Protein AF-A0A8S2ZX26-F1 (afdb_monomer_lite)

Secondary structure (DSSP, 8-state):
-EEEESS-SGGGT--HHHHHHHHHHHHHTT-EEEEE-SSTHHHH-STT----TT-EEEEES-SEETTEEPPHHHHHHHHHHHHHHHHHH--EEEEEEE-SSSPPTTGGGSHHHHHHHHHHHHTT-SEEEEE-TTBTTTB---------

Foldseek 3Di:
DADEDEACFCVSVNQLVNLLVVLVVCVVVVHEYEYEDPAPCRAQNDPSHPAALSYEYEDPAAQAAQQDGDDPVSNVVRLVVVLVSCVVGVHAYAHEHEYHVQDDLVNCVDPSVVVRVVSCVVSVGDYYAYGHPCPPPPDPDGHDDPDD

Structure (mmCIF, N/CA/C/O backbone):
data_AF-A0A8S2ZX26-F1
#
_entry.id   AF-A0A8S2ZX26-F1
#
loop_
_atom_site.group_PDB
_atom_site.id
_atom_site.type_symbol
_atom_site.label_atom_id
_atom_site.label_alt_id
_atom_site.label_comp_id
_atom_site.label_asym_id
_atom_site.label_entity_id
_atom_site.label_seq_id
_atom_site.pdbx_PDB_ins_code
_atom_site.Cartn_x
_atom_site.Cartn_y
_atom_site.Cartn_z
_atom_site.occupancy
_atom_site.B_iso_or_equiv
_atom_site.auth_seq_id
_atom_site.auth_comp_id
_atom_site.auth_asym_id
_atom_site.auth_atom_id
_atom_site.pdbx_PDB_model_num
ATOM 1 N N . LYS A 1 1 ? -14.316 -9.686 0.723 1.00 87.81 1 LYS A N 1
ATOM 2 C CA . LYS A 1 1 ? -14.921 -8.492 0.078 1.00 87.81 1 LYS A CA 1
ATOM 3 C C . LYS A 1 1 ? -14.350 -7.281 0.796 1.00 87.81 1 LYS A C 1
ATOM 5 O O . LYS A 1 1 ? -14.102 -7.405 1.988 1.00 87.81 1 LYS A O 1
ATOM 10 N N . GLY A 1 2 ? -14.107 -6.175 0.107 1.00 94.06 2 GLY A N 1
ATOM 11 C CA . GLY A 1 2 ? -13.499 -5.012 0.740 1.00 94.06 2 GLY A CA 1
ATOM 12 C C 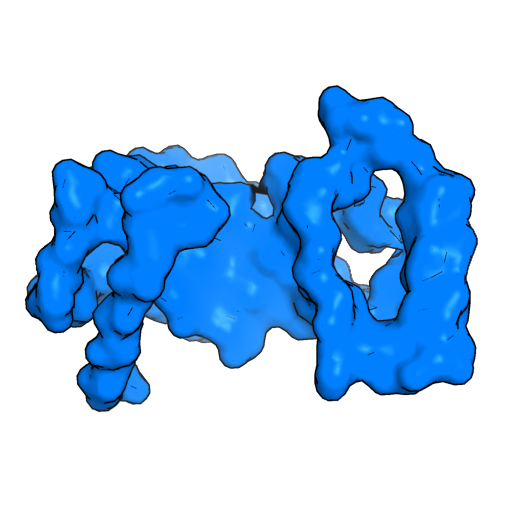. GLY A 1 2 ? -13.679 -3.747 -0.078 1.00 94.06 2 GLY A C 1
ATOM 13 O O . GLY A 1 2 ? -14.199 -3.811 -1.194 1.00 94.06 2 GLY A O 1
ATOM 14 N N . ILE A 1 3 ? -13.267 -2.626 0.501 1.00 96.44 3 ILE A N 1
ATOM 15 C CA . ILE A 1 3 ? -13.301 -1.310 -0.132 1.00 96.44 3 ILE A CA 1
ATOM 16 C C . ILE A 1 3 ? -11.874 -0.770 -0.198 1.00 96.44 3 ILE A C 1
ATOM 18 O O . ILE A 1 3 ? -11.128 -0.853 0.775 1.00 96.44 3 ILE A O 1
ATOM 22 N N . PHE A 1 4 ? -11.502 -0.233 -1.355 1.00 96.19 4 PHE A N 1
ATOM 23 C CA . PHE A 1 4 ? -10.268 0.521 -1.526 1.00 96.19 4 PHE A CA 1
ATOM 24 C C . PHE A 1 4 ? -10.551 2.011 -1.333 1.00 96.19 4 PHE A C 1
ATOM 26 O O . PHE A 1 4 ? -11.469 2.550 -1.955 1.00 96.19 4 PHE A O 1
ATOM 33 N N . TRP A 1 5 ? -9.783 2.655 -0.460 1.00 95.69 5 TRP A N 1
ATOM 34 C CA . TRP A 1 5 ? -9.829 4.087 -0.207 1.00 95.69 5 TRP A CA 1
ATOM 35 C C . TRP A 1 5 ? -8.518 4.713 -0.635 1.00 95.69 5 TRP A C 1
ATOM 37 O O . TRP A 1 5 ? -7.498 4.594 0.051 1.00 95.69 5 TRP A O 1
ATOM 47 N N . ASP A 1 6 ? -8.592 5.380 -1.776 1.00 94.69 6 ASP A N 1
ATOM 48 C CA . ASP A 1 6 ? -7.554 6.292 -2.211 1.00 94.69 6 ASP A CA 1
ATOM 49 C C . ASP A 1 6 ? -7.604 7.590 -1.394 1.00 94.69 6 ASP A C 1
ATOM 51 O O . ASP A 1 6 ? -8.647 7.914 -0.810 1.00 94.69 6 ASP A O 1
ATOM 55 N N . ASP A 1 7 ? -6.488 8.317 -1.344 1.00 95.38 7 ASP A N 1
ATOM 56 C CA . ASP A 1 7 ? -6.400 9.628 -0.690 1.00 95.38 7 ASP A CA 1
ATOM 57 C C . ASP A 1 7 ? -6.881 9.628 0.779 1.00 95.38 7 ASP 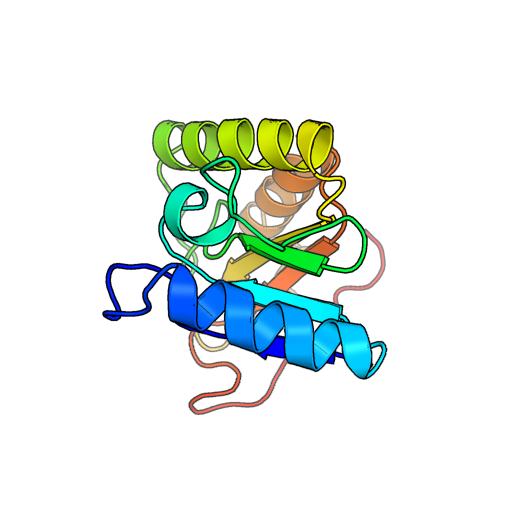A C 1
ATOM 59 O O . ASP A 1 7 ? -7.502 10.573 1.272 1.00 95.38 7 ASP A O 1
ATOM 63 N N . ALA A 1 8 ? -6.604 8.553 1.523 1.00 97.44 8 ALA A N 1
ATOM 64 C CA . ALA A 1 8 ? -7.092 8.389 2.892 1.00 97.44 8 ALA A CA 1
ATOM 65 C C . ALA A 1 8 ? -6.284 9.184 3.940 1.00 97.44 8 ALA A C 1
ATOM 67 O O . ALA A 1 8 ? -6.634 9.163 5.124 1.00 97.44 8 ALA A O 1
ATOM 68 N N . GLY A 1 9 ? -5.207 9.854 3.520 1.00 97.38 9 GLY A N 1
ATOM 69 C CA . GLY A 1 9 ? -4.308 10.648 4.359 1.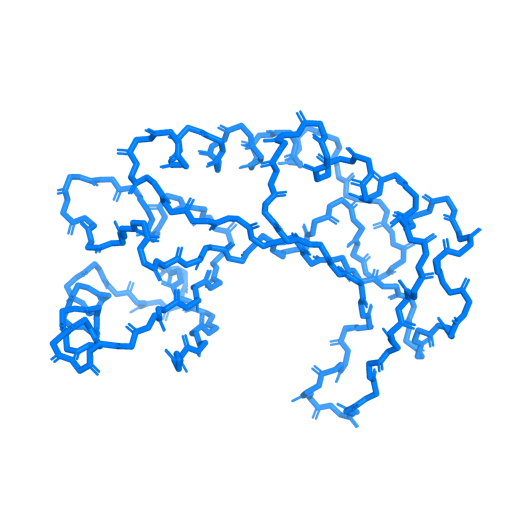00 97.38 9 GLY A CA 1
ATOM 70 C C . GLY A 1 9 ? -4.871 12.010 4.777 1.00 97.38 9 GLY A C 1
ATOM 71 O O . GLY A 1 9 ? -5.867 12.510 4.243 1.00 97.38 9 GLY A O 1
ATOM 72 N N . PHE A 1 10 ? -4.225 12.639 5.760 1.00 97.31 10 PHE A N 1
ATOM 73 C CA . PHE A 1 10 ? -4.671 13.928 6.299 1.00 97.31 10 PHE A CA 1
ATOM 74 C C . PHE A 1 10 ? -4.452 15.084 5.316 1.00 97.31 10 PHE A C 1
ATOM 76 O O . PHE A 1 10 ? -5.150 16.099 5.374 1.00 97.31 10 PHE A O 1
ATOM 83 N N . ASP A 1 11 ? -3.528 14.918 4.375 1.00 96.38 11 ASP A N 1
ATOM 84 C CA . ASP A 1 11 ? -3.244 15.849 3.287 1.00 96.38 11 ASP A CA 1
ATOM 85 C C . ASP A 1 11 ? -4.444 16.073 2.348 1.00 96.38 11 ASP A C 1
ATOM 87 O O . ASP A 1 11 ? -4.609 17.166 1.802 1.00 96.38 11 ASP A O 1
ATOM 91 N N . TYR A 1 12 ? -5.371 15.114 2.290 1.00 95.94 12 TYR A N 1
ATOM 92 C CA . TYR A 1 12 ? -6.648 15.231 1.580 1.00 95.94 12 TYR A CA 1
ATOM 93 C C . TYR A 1 12 ? -7.811 15.693 2.463 1.00 95.94 12 TYR A C 1
ATOM 95 O O . TYR A 1 12 ? -8.983 15.578 2.095 1.00 95.94 12 TYR A O 1
ATOM 103 N N . ARG A 1 13 ? -7.506 16.269 3.635 1.00 95.88 13 ARG A N 1
ATOM 104 C CA . ARG A 1 13 ? -8.491 16.738 4.629 1.00 95.88 13 ARG A CA 1
ATOM 105 C C . ARG A 1 13 ? -9.386 15.616 5.160 1.00 95.88 13 ARG A C 1
ATOM 107 O O . ARG A 1 13 ? -10.494 15.873 5.639 1.00 95.88 13 ARG A O 1
ATOM 114 N N . VAL A 1 14 ? -8.923 14.373 5.075 1.00 96.88 14 VAL A N 1
ATOM 115 C CA . VAL A 1 14 ? -9.528 13.265 5.805 1.00 96.88 14 VAL A CA 1
ATOM 116 C C . VAL A 1 14 ? -9.143 13.434 7.272 1.00 96.88 14 VAL A C 1
ATOM 118 O O . VAL A 1 14 ? -7.996 13.730 7.579 1.00 96.88 14 VAL A O 1
ATOM 121 N N . THR A 1 15 ? -10.098 13.309 8.190 1.00 97.06 15 THR A N 1
ATOM 122 C CA . THR A 1 15 ? -9.813 13.372 9.630 1.00 97.06 15 THR A CA 1
A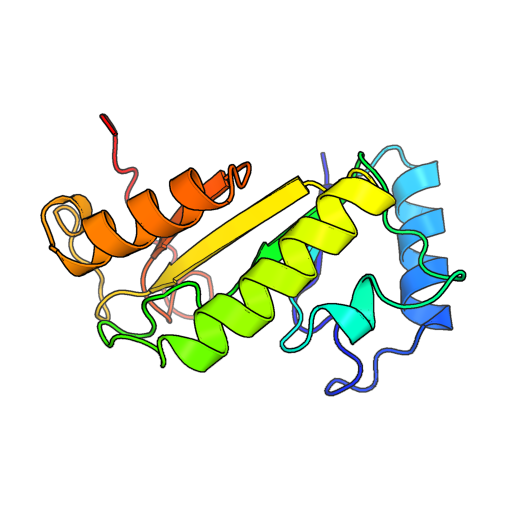TOM 123 C C . THR A 1 15 ? -9.793 11.972 10.226 1.00 97.06 15 THR A C 1
ATOM 125 O O . THR A 1 15 ? -10.385 11.043 9.664 1.00 97.06 15 THR A O 1
ATOM 128 N N . ARG A 1 16 ? -9.162 11.819 11.392 1.00 97.19 16 ARG A N 1
ATOM 129 C CA . ARG A 1 16 ? -9.177 10.556 12.136 1.00 97.19 16 ARG A CA 1
ATOM 130 C C . ARG A 1 16 ? -10.601 10.117 12.469 1.00 97.19 16 ARG A C 1
ATOM 132 O O . ARG A 1 16 ? -10.920 8.948 12.301 1.00 97.19 16 ARG A O 1
ATOM 139 N N . GLU A 1 17 ? -11.487 11.040 12.841 1.00 97.44 17 GLU A N 1
ATOM 140 C CA . GLU A 1 17 ? -12.896 10.729 13.113 1.00 97.44 17 GLU A CA 1
ATOM 141 C C . GLU A 1 17 ? -13.586 10.159 11.873 1.00 97.44 17 GLU A C 1
ATOM 143 O O . GLU A 1 17 ? -14.314 9.173 11.977 1.00 97.44 17 GLU A O 1
ATOM 148 N N . ARG A 1 18 ? -13.325 10.737 10.691 1.00 97.19 18 ARG A N 1
ATOM 149 C CA . ARG A 1 18 ? -13.873 10.236 9.426 1.00 97.19 18 ARG A CA 1
ATOM 150 C C . ARG A 1 18 ? -13.330 8.847 9.092 1.00 97.19 18 ARG A C 1
ATOM 152 O O . ARG A 1 18 ? -14.113 7.984 8.710 1.00 97.19 18 ARG A O 1
ATOM 159 N N . GLN A 1 19 ? -12.024 8.619 9.239 1.00 97.81 19 GLN A N 1
ATOM 160 C CA . GLN A 1 19 ? -11.425 7.296 9.021 1.00 97.81 19 GLN A CA 1
ATOM 161 C C . GLN A 1 19 ? -12.041 6.259 9.964 1.00 97.81 19 GLN A C 1
ATOM 163 O O . GLN A 1 19 ? -12.491 5.215 9.503 1.00 97.81 19 GLN A O 1
ATOM 168 N N . SER A 1 20 ? -12.109 6.560 11.264 1.00 97.25 20 SER A N 1
ATOM 169 C CA . SER A 1 20 ? -12.621 5.638 12.278 1.00 97.25 20 SER A CA 1
ATOM 170 C C . SER A 1 20 ? -14.096 5.309 12.060 1.00 97.25 20 SER A C 1
ATOM 172 O O . SER A 1 20 ? -14.444 4.135 12.049 1.00 97.25 20 SER A O 1
ATOM 174 N N . GLN A 1 21 ? -14.946 6.306 11.780 1.00 97.56 21 GLN A N 1
ATOM 175 C CA . GLN A 1 21 ? -16.364 6.073 11.467 1.00 97.56 21 GLN A CA 1
ATOM 176 C C . GLN A 1 21 ? -16.551 5.153 10.255 1.00 97.56 21 GLN A C 1
ATOM 178 O O . GLN A 1 21 ? -17.405 4.269 10.270 1.00 97.56 21 GLN A O 1
ATOM 183 N N . MET A 1 22 ? -15.760 5.356 9.200 1.00 97.12 22 MET A N 1
ATOM 184 C CA . MET A 1 22 ? -15.867 4.544 7.989 1.00 97.12 22 MET A CA 1
ATOM 185 C C . MET A 1 22 ? -15.307 3.132 8.187 1.00 97.12 22 MET A C 1
ATOM 187 O O . MET A 1 22 ? -15.858 2.188 7.619 1.00 97.12 22 MET A O 1
ATOM 191 N N . LEU A 1 23 ? -14.229 2.978 8.967 1.00 97.69 23 LEU A N 1
ATOM 192 C CA . LEU A 1 23 ? -13.652 1.671 9.299 1.00 97.69 23 LEU A CA 1
ATOM 193 C C . LEU A 1 23 ? -14.629 0.860 10.140 1.00 97.69 23 LEU A C 1
ATOM 195 O O . LEU A 1 23 ? -14.955 -0.254 9.745 1.00 97.69 23 LEU A O 1
ATOM 199 N N . ASP A 1 24 ? -15.172 1.454 11.206 1.00 97.75 24 ASP A N 1
ATOM 200 C CA . ASP A 1 24 ? -16.169 0.808 12.063 1.00 97.75 24 ASP A CA 1
ATOM 201 C C . ASP A 1 24 ? -17.370 0.332 11.220 1.00 97.75 24 ASP A C 1
ATOM 203 O O . ASP A 1 24 ? -17.739 -0.840 11.275 1.00 97.75 24 ASP A O 1
ATOM 207 N N . PHE A 1 25 ? -17.908 1.185 10.337 1.00 97.62 25 PHE A N 1
ATOM 208 C CA . PHE A 1 25 ? -19.002 0.807 9.432 1.00 97.62 25 PHE A CA 1
ATOM 209 C C . PHE A 1 25 ? -18.641 -0.357 8.489 1.00 97.62 25 PHE A C 1
ATOM 211 O O . PHE A 1 25 ? -19.451 -1.255 8.255 1.00 97.62 25 PHE A O 1
ATOM 218 N N . CYS A 1 26 ? -17.429 -0.370 7.926 1.00 97.94 26 CYS A N 1
ATOM 219 C CA . CYS A 1 26 ? -16.992 -1.463 7.053 1.00 97.94 26 CYS A CA 1
ATOM 220 C C . CYS A 1 26 ? -16.797 -2.767 7.827 1.00 97.94 26 CYS A C 1
ATOM 222 O O . CYS A 1 26 ? -17.217 -3.830 7.360 1.00 97.94 26 CYS A O 1
ATOM 224 N N . HIS A 1 27 ? -16.210 -2.690 9.018 1.00 97.62 27 HIS A N 1
ATOM 225 C CA . HIS A 1 27 ? -15.980 -3.838 9.887 1.00 97.62 27 HIS A CA 1
ATOM 226 C C . HIS A 1 27 ? -17.298 -4.438 10.391 1.00 97.62 27 HIS A C 1
ATOM 228 O O . HIS A 1 27 ? -17.442 -5.659 10.361 1.00 97.62 27 HIS A O 1
ATOM 234 N N . GLU A 1 28 ? -18.302 -3.617 10.722 1.00 97.94 28 GLU A N 1
ATOM 235 C CA . GLU A 1 28 ? -19.674 -4.068 11.028 1.00 97.94 28 GLU A CA 1
ATOM 236 C C . GLU A 1 28 ? -20.300 -4.880 9.877 1.00 97.94 28 GLU A C 1
ATOM 238 O O . GLU A 1 28 ? -21.083 -5.807 10.102 1.00 97.94 28 GLU A O 1
ATOM 243 N N . LEU A 1 29 ? -19.912 -4.584 8.633 1.00 97.69 29 LEU A N 1
ATOM 244 C CA . LEU A 1 29 ? -20.339 -5.302 7.430 1.00 97.69 29 LEU A CA 1
ATOM 245 C C . LEU A 1 29 ? -19.399 -6.450 7.022 1.00 97.69 29 LEU A C 1
ATOM 247 O O . LEU A 1 29 ? -19.615 -7.071 5.977 1.00 97.69 29 LEU A O 1
ATOM 251 N N . ASN A 1 30 ? -18.386 -6.773 7.832 1.00 96.81 30 ASN A N 1
ATOM 252 C CA . ASN A 1 30 ? -17.339 -7.756 7.526 1.00 96.81 30 ASN A CA 1
ATOM 253 C C . ASN A 1 30 ? -16.596 -7.456 6.205 1.00 96.81 30 ASN A C 1
ATOM 255 O O . ASN A 1 30 ? -16.264 -8.364 5.432 1.00 96.81 30 ASN A O 1
ATOM 259 N N . LEU A 1 31 ? -16.372 -6.172 5.915 1.00 97.94 31 LEU A N 1
ATOM 260 C CA . LEU A 1 31 ? -15.579 -5.702 4.783 1.00 97.94 31 LEU A CA 1
ATOM 261 C C . LEU A 1 31 ? -14.175 -5.316 5.254 1.00 97.94 31 LEU A C 1
ATOM 263 O O . LEU A 1 31 ? -14.027 -4.557 6.205 1.00 97.94 31 LEU A O 1
ATOM 267 N N . ALA A 1 32 ? -13.158 -5.811 4.550 1.00 97.38 32 ALA A N 1
ATOM 268 C CA . ALA A 1 32 ? -11.782 -5.346 4.708 1.00 97.38 32 ALA A CA 1
ATOM 269 C C . ALA A 1 32 ? -11.602 -3.968 4.056 1.00 97.38 32 ALA A C 1
ATOM 271 O O . ALA A 1 32 ? -12.183 -3.715 2.993 1.00 97.38 32 ALA A O 1
ATOM 272 N N . CYS A 1 33 ? -10.753 -3.118 4.625 1.00 98.25 33 CYS A N 1
ATOM 273 C CA . CYS A 1 33 ? -10.380 -1.850 4.004 1.00 98.25 33 CYS A CA 1
ATOM 274 C C . CYS A 1 33 ? -8.943 -1.892 3.482 1.00 98.25 33 CYS A C 1
ATOM 276 O O . CYS A 1 33 ? -8.035 -2.351 4.170 1.00 98.25 33 CYS A O 1
ATOM 278 N N . ILE A 1 34 ? -8.735 -1.391 2.264 1.00 98.31 34 ILE A N 1
ATOM 279 C CA . ILE A 1 34 ? -7.408 -1.110 1.713 1.00 98.31 34 ILE A CA 1
ATOM 280 C C . ILE A 1 34 ? -7.241 0.406 1.711 1.00 98.31 34 ILE A C 1
ATOM 282 O O . ILE A 1 34 ? -7.977 1.085 1.002 1.00 98.31 34 ILE A O 1
ATOM 286 N N . MET A 1 35 ? -6.310 0.942 2.496 1.00 98.12 35 MET A N 1
ATOM 287 C CA . MET A 1 35 ? -6.103 2.389 2.608 1.00 98.12 35 MET A CA 1
ATOM 288 C C . MET A 1 35 ? -4.794 2.803 1.942 1.00 98.12 35 MET A C 1
ATOM 290 O O . MET A 1 35 ? -3.731 2.288 2.295 1.00 98.12 35 MET A O 1
ATOM 294 N N . ASN A 1 36 ? -4.869 3.751 1.009 1.00 97.44 36 ASN A N 1
ATOM 295 C CA . ASN A 1 36 ? -3.711 4.448 0.465 1.00 97.44 36 ASN A CA 1
ATOM 296 C C . ASN A 1 36 ? -3.557 5.812 1.147 1.00 97.44 36 ASN A C 1
ATOM 298 O O . ASN A 1 36 ? -4.527 6.547 1.322 1.00 97.44 36 ASN A O 1
ATOM 302 N N . ALA A 1 37 ? -2.332 6.137 1.552 1.00 97.12 37 ALA A N 1
ATOM 303 C CA . ALA A 1 37 ? -1.971 7.471 2.013 1.00 97.12 37 ALA A CA 1
ATOM 304 C C . ALA A 1 37 ? -0.484 7.724 1.753 1.00 97.12 37 ALA A C 1
ATOM 306 O O . ALA A 1 37 ? 0.336 6.797 1.819 1.00 97.12 37 ALA A O 1
ATOM 307 N N . TRP A 1 38 ? -0.101 8.986 1.551 1.00 94.81 38 TRP A N 1
ATOM 308 C CA . TRP A 1 38 ? 1.306 9.358 1.391 1.00 94.81 38 TRP A CA 1
ATOM 309 C C . TRP A 1 38 ? 2.132 9.021 2.634 1.00 94.81 38 TRP A C 1
ATOM 311 O O . TRP A 1 38 ? 3.175 8.363 2.522 1.00 94.81 38 TRP A O 1
ATOM 321 N N . ASN A 1 39 ? 1.630 9.411 3.810 1.00 96.44 39 ASN A N 1
ATOM 322 C CA . ASN A 1 39 ? 2.234 9.145 5.109 1.00 96.44 39 ASN A CA 1
ATOM 323 C C . ASN A 1 39 ? 1.488 8.012 5.846 1.00 96.44 39 ASN A C 1
ATOM 325 O O . ASN A 1 39 ? 0.308 8.172 6.154 1.00 96.44 39 ASN A O 1
ATOM 329 N N . PRO A 1 40 ? 2.153 6.891 6.195 1.00 97.44 40 PRO A N 1
ATOM 330 C CA . PRO A 1 40 ? 1.521 5.800 6.944 1.00 97.44 40 PRO A CA 1
ATOM 331 C C . PRO A 1 40 ? 0.931 6.228 8.296 1.00 97.44 40 PRO A C 1
ATOM 333 O O . PRO A 1 40 ? -0.059 5.652 8.747 1.00 97.44 40 PRO A O 1
ATOM 336 N N . ASP A 1 41 ? 1.524 7.238 8.943 1.00 97.75 41 ASP A N 1
ATOM 337 C CA . ASP A 1 41 ? 1.077 7.705 10.261 1.00 97.75 41 ASP A CA 1
ATOM 338 C C . ASP A 1 41 ? -0.328 8.327 10.208 1.00 97.75 41 ASP A C 1
ATOM 340 O O . ASP A 1 41 ? -1.067 8.251 11.187 1.00 97.75 41 ASP A O 1
ATOM 344 N N . ASP A 1 42 ? -0.736 8.866 9.059 1.00 97.88 42 ASP A N 1
ATOM 345 C CA . ASP A 1 42 ? -2.042 9.509 8.895 1.00 97.88 42 ASP A CA 1
ATOM 346 C C . ASP A 1 42 ? -3.199 8.504 8.995 1.00 97.88 42 ASP A C 1
ATOM 348 O O . ASP A 1 42 ? -4.323 8.876 9.316 1.00 97.88 42 ASP A O 1
ATOM 352 N N . VAL A 1 43 ? -2.942 7.218 8.736 1.00 97.62 43 VAL A N 1
ATOM 353 C CA . VAL A 1 43 ? -3.971 6.166 8.735 1.00 97.62 43 VAL A CA 1
ATOM 354 C C . VAL A 1 43 ? -3.749 5.138 9.842 1.00 97.62 43 VAL A C 1
ATOM 356 O O . VAL A 1 43 ? -4.705 4.757 10.516 1.00 97.62 43 VAL A O 1
ATOM 359 N N . MET A 1 44 ? -2.499 4.780 10.141 1.00 97.94 44 MET A N 1
ATOM 360 C CA . MET A 1 44 ? -2.156 3.774 11.159 1.00 97.94 44 MET A CA 1
ATOM 361 C C . MET A 1 44 ? -1.596 4.362 12.460 1.00 97.94 44 MET A C 1
ATOM 363 O O . MET A 1 44 ? -1.485 3.644 13.449 1.00 97.94 44 MET A O 1
ATOM 367 N N . GLY A 1 45 ? -1.228 5.644 12.486 1.00 96.44 45 GLY A N 1
ATOM 368 C CA . GLY A 1 45 ? -0.650 6.276 13.670 1.00 96.44 45 GLY A CA 1
ATOM 369 C C . GLY A 1 45 ? -1.683 6.632 14.739 1.00 96.44 45 GLY A C 1
ATOM 370 O O . GLY A 1 45 ? -2.825 6.968 14.436 1.00 96.44 45 GLY A O 1
ATOM 371 N N . GLY A 1 46 ? -1.257 6.626 16.002 1.00 91.88 46 GLY A N 1
ATOM 372 C CA . GLY A 1 46 ? -2.116 6.959 17.143 1.00 91.88 46 GLY A CA 1
ATOM 373 C C . GLY A 1 46 ? -2.908 5.767 17.685 1.00 91.88 46 GLY A C 1
ATOM 374 O O . GLY A 1 46 ? -3.130 4.768 17.010 1.00 91.88 46 GLY A O 1
ATOM 375 N N . SER A 1 47 ? -3.314 5.860 18.952 1.00 87.44 47 SER A N 1
ATOM 376 C CA . SER A 1 47 ? -4.056 4.799 19.653 1.00 87.44 47 SER A CA 1
ATOM 377 C C . SER A 1 47 ? -5.526 4.686 19.236 1.00 87.44 47 SER A C 1
ATOM 379 O O . SER A 1 47 ? -6.225 3.780 19.676 1.00 87.44 47 SER A O 1
ATOM 381 N N . ASP A 1 48 ? -6.015 5.650 18.463 1.00 92.19 48 ASP A N 1
ATOM 382 C CA . ASP A 1 48 ? -7.400 5.802 18.028 1.00 92.19 48 ASP A CA 1
ATOM 383 C C . ASP A 1 48 ? -7.650 5.320 16.594 1.00 92.19 48 ASP A C 1
ATOM 385 O O . ASP A 1 48 ? -8.802 5.327 16.144 1.00 92.19 48 ASP A O 1
ATOM 389 N N . THR A 1 49 ? -6.608 4.862 15.888 1.00 96.12 49 THR A N 1
ATOM 390 C CA . THR A 1 49 ? -6.793 4.139 14.628 1.00 96.12 49 THR A CA 1
ATOM 391 C C . THR A 1 49 ? -7.664 2.903 14.843 1.00 96.12 49 THR A C 1
ATOM 393 O O . THR A 1 49 ? -7.587 2.221 15.868 1.00 96.12 49 THR A O 1
ATOM 396 N N . LYS A 1 50 ? -8.513 2.621 13.856 1.00 97.50 50 LYS A N 1
ATOM 397 C CA . LYS A 1 50 ? -9.363 1.427 13.811 1.00 97.50 50 LYS A CA 1
ATOM 398 C C . LYS A 1 50 ? -8.833 0.362 12.859 1.00 97.50 50 LYS A C 1
ATOM 400 O O . LYS A 1 50 ? -9.433 -0.700 12.764 1.00 97.50 50 LYS A O 1
ATOM 405 N N . MET A 1 51 ? -7.721 0.628 12.168 1.00 97.81 51 MET A N 1
ATOM 406 C CA . MET A 1 51 ? -7.117 -0.365 11.286 1.00 97.81 51 MET A CA 1
ATOM 407 C C . MET A 1 51 ? -6.650 -1.577 12.094 1.00 97.81 51 MET A C 1
ATOM 409 O O . MET A 1 51 ? -6.058 -1.432 13.165 1.00 97.81 51 MET A O 1
ATOM 413 N N . SER A 1 52 ? -6.900 -2.772 11.569 1.00 96.75 52 SER A N 1
ATOM 414 C CA . SER A 1 52 ? -6.572 -4.030 12.239 1.00 96.75 52 SER A CA 1
ATOM 415 C C . SER A 1 52 ? -6.041 -5.080 11.261 1.00 96.75 52 SER A C 1
ATOM 417 O O . SER A 1 52 ? -5.852 -4.818 10.075 1.00 96.75 52 SER A O 1
ATOM 419 N N . SER A 1 53 ? -5.841 -6.308 11.740 1.00 97.50 53 SER A N 1
ATOM 420 C CA . SER A 1 53 ? -5.439 -7.450 10.909 1.00 97.50 53 SER A CA 1
ATOM 421 C C . SER A 1 53 ? -6.402 -7.826 9.778 1.00 97.50 53 SER A C 1
ATOM 423 O O . SER A 1 53 ? -6.048 -8.648 8.938 1.00 97.50 53 SER A O 1
ATOM 425 N N . SER A 1 54 ? -7.615 -7.268 9.752 1.00 96.81 54 SER A N 1
ATOM 426 C CA . SER A 1 54 ? -8.531 -7.416 8.615 1.00 96.81 54 SER A CA 1
ATOM 427 C C . SER A 1 54 ? -8.232 -6.461 7.459 1.00 96.81 54 SER A C 1
ATOM 429 O O . SER A 1 54 ? -8.824 -6.620 6.394 1.00 96.81 54 SER A O 1
ATOM 431 N N . ASP A 1 55 ? -7.377 -5.460 7.670 1.00 98.50 55 ASP A N 1
ATOM 432 C CA . ASP A 1 55 ? -7.159 -4.349 6.748 1.00 98.50 55 ASP A CA 1
ATOM 433 C C . ASP A 1 55 ? -5.782 -4.412 6.088 1.00 98.50 55 ASP A C 1
ATOM 435 O O . ASP A 1 55 ? -4.855 -5.086 6.547 1.00 98.50 55 ASP A O 1
ATOM 439 N N . ILE A 1 56 ? -5.654 -3.668 4.993 1.00 98.69 56 ILE A N 1
ATOM 440 C CA . ILE A 1 56 ? -4.443 -3.568 4.189 1.00 98.69 56 ILE A CA 1
ATOM 441 C C . ILE A 1 56 ? -4.047 -2.092 4.086 1.00 98.69 56 ILE A C 1
ATOM 443 O O . ILE A 1 56 ? -4.876 -1.230 3.796 1.00 98.69 56 ILE A O 1
ATOM 447 N N . TYR A 1 57 ? -2.765 -1.792 4.269 1.00 98.56 57 TYR A N 1
ATOM 448 C CA . TYR A 1 57 ? -2.192 -0.511 3.866 1.00 98.56 57 TYR A CA 1
ATOM 449 C C . TYR A 1 57 ? -1.504 -0.654 2.505 1.00 98.56 57 TYR A C 1
ATOM 451 O O . TYR A 1 57 ? -0.715 -1.579 2.295 1.00 98.56 57 TYR A O 1
ATOM 459 N N . LEU A 1 58 ? -1.806 0.260 1.580 1.00 98.19 58 LEU A N 1
ATOM 460 C CA . LEU A 1 58 ? -1.179 0.323 0.263 1.00 98.19 58 LEU A CA 1
ATOM 461 C C . LEU A 1 58 ? 0.028 1.268 0.302 1.00 98.19 58 LEU A C 1
ATOM 463 O O . LEU A 1 58 ? -0.100 2.484 0.451 1.00 98.19 58 LEU A O 1
ATOM 467 N N . LEU A 1 59 ? 1.218 0.698 0.134 1.00 97.25 59 LEU A N 1
ATOM 468 C CA . LEU A 1 59 ? 2.466 1.417 -0.051 1.00 97.25 59 LEU A CA 1
ATOM 469 C C . LEU A 1 59 ? 2.627 1.751 -1.534 1.00 97.25 59 LEU A C 1
ATOM 471 O O . LEU A 1 59 ? 3.180 0.958 -2.297 1.00 97.25 59 LEU A O 1
ATOM 475 N N . GLU A 1 60 ? 2.189 2.943 -1.923 1.00 93.50 60 GLU A N 1
ATOM 476 C CA . GLU A 1 60 ? 2.412 3.480 -3.263 1.00 93.50 60 GLU A CA 1
ATOM 477 C C . GLU A 1 60 ? 3.084 4.866 -3.196 1.00 93.50 60 GLU A C 1
ATOM 479 O O . GLU A 1 60 ? 2.770 5.676 -2.322 1.00 93.50 60 GLU A O 1
ATOM 484 N N . SER A 1 61 ? 4.073 5.166 -4.041 1.00 93.75 61 SER A N 1
ATOM 485 C CA . SER A 1 61 ? 4.829 4.217 -4.880 1.00 93.75 61 SER A CA 1
ATOM 486 C C . SER A 1 61 ? 5.880 3.459 -4.057 1.00 93.75 61 SER A C 1
ATOM 488 O O . SER A 1 61 ? 6.590 4.053 -3.240 1.00 93.75 61 SER A O 1
ATOM 490 N N . PHE A 1 62 ? 6.021 2.155 -4.286 1.00 97.19 62 PHE A N 1
ATOM 491 C CA . PHE A 1 62 ? 7.005 1.309 -3.612 1.00 97.19 62 PHE A CA 1
ATOM 492 C C . PHE A 1 62 ? 8.257 1.119 -4.469 1.00 97.19 62 PHE A C 1
ATOM 494 O O . PHE A 1 62 ? 8.176 0.478 -5.509 1.00 97.19 62 PHE A O 1
ATOM 501 N N . ILE A 1 63 ? 9.410 1.636 -4.029 1.00 97.00 63 ILE A N 1
ATOM 502 C CA . ILE A 1 63 ? 10.740 1.575 -4.686 1.00 97.00 63 ILE A CA 1
ATOM 503 C C . ILE A 1 63 ? 10.812 2.235 -6.072 1.00 97.00 63 ILE A C 1
ATOM 505 O O . ILE A 1 63 ? 11.737 3.005 -6.304 1.00 97.00 63 ILE A O 1
ATOM 509 N N . ILE A 1 64 ? 9.865 1.974 -6.971 1.00 97.56 64 ILE A N 1
ATOM 510 C CA . ILE A 1 64 ? 9.813 2.458 -8.350 1.00 97.56 64 ILE A CA 1
ATOM 511 C C . ILE A 1 64 ? 8.529 3.253 -8.565 1.00 97.56 64 ILE A C 1
ATOM 513 O O . ILE A 1 64 ? 7.441 2.797 -8.206 1.00 97.56 64 ILE A O 1
ATOM 517 N N . SER A 1 65 ? 8.659 4.421 -9.186 1.00 95.62 65 SER A N 1
ATOM 518 C CA . SER A 1 65 ? 7.550 5.272 -9.609 1.00 95.62 65 SER A CA 1
ATOM 519 C C . SER A 1 65 ? 7.803 5.764 -11.023 1.00 95.62 65 SER A C 1
ATOM 521 O O . SER A 1 65 ? 8.822 6.403 -11.262 1.00 95.62 65 SER A O 1
ATOM 523 N N . ASN A 1 66 ? 6.866 5.528 -11.939 1.00 95.00 66 ASN A N 1
ATOM 524 C CA . ASN A 1 66 ? 6.972 5.934 -13.342 1.00 95.00 66 ASN A CA 1
ATOM 525 C C . ASN A 1 66 ? 8.325 5.542 -13.980 1.00 95.00 66 ASN A C 1
ATOM 527 O O . ASN A 1 66 ? 8.983 6.360 -14.618 1.00 95.00 66 ASN A O 1
ATOM 531 N N . ASN A 1 67 ? 8.752 4.291 -13.766 1.00 95.75 67 ASN A N 1
ATOM 532 C CA . ASN A 1 67 ? 10.031 3.727 -14.222 1.00 95.75 67 ASN A CA 1
ATOM 533 C C . ASN A 1 67 ? 11.303 4.361 -13.621 1.00 95.75 67 ASN A C 1
ATOM 535 O O . ASN A 1 67 ? 12.390 4.128 -14.142 1.00 95.75 67 ASN A O 1
ATOM 539 N N . GLU A 1 68 ? 11.182 5.118 -12.532 1.00 96.69 68 GLU A N 1
ATOM 540 C CA . GLU A 1 68 ? 12.308 5.739 -11.831 1.00 96.69 68 GLU A CA 1
ATOM 541 C C . GLU A 1 68 ? 12.430 5.206 -10.400 1.00 96.69 68 GLU A C 1
ATOM 543 O O . GLU A 1 68 ? 11.429 5.025 -9.697 1.00 96.69 68 GLU A O 1
ATOM 548 N N . TYR A 1 69 ? 13.665 4.999 -9.939 1.00 97.25 69 TYR A N 1
ATOM 549 C CA . TYR A 1 69 ? 13.940 4.664 -8.543 1.00 97.25 69 TYR A CA 1
ATOM 550 C C . TYR A 1 69 ? 13.580 5.830 -7.615 1.00 97.25 69 TYR A C 1
ATOM 552 O O . TYR A 1 69 ? 13.967 6.981 -7.824 1.00 97.25 69 TYR A O 1
ATOM 560 N N . LYS A 1 70 ? 12.875 5.521 -6.528 1.00 95.31 70 LYS A N 1
ATOM 561 C CA . LYS A 1 70 ? 12.706 6.420 -5.386 1.00 95.31 70 LYS A CA 1
ATOM 562 C C . LYS A 1 70 ? 14.000 6.474 -4.572 1.00 95.31 70 LYS A C 1
ATOM 564 O O . LYS A 1 70 ? 14.842 5.580 -4.644 1.00 95.31 70 LYS A O 1
ATOM 569 N N . SER A 1 71 ? 14.131 7.516 -3.751 1.00 96.31 71 SER A N 1
ATOM 570 C CA . SER A 1 71 ? 15.203 7.597 -2.758 1.00 96.31 71 SER A CA 1
ATOM 571 C C . SER A 1 71 ? 15.203 6.351 -1.870 1.00 96.31 71 SER A C 1
ATOM 573 O O . SER A 1 71 ? 14.164 5.962 -1.327 1.00 96.31 71 SER A O 1
ATOM 575 N N . LEU A 1 72 ? 16.384 5.747 -1.703 1.00 95.00 72 LEU A N 1
ATOM 576 C CA . LEU A 1 72 ? 16.581 4.609 -0.808 1.00 95.00 72 LEU A CA 1
ATOM 577 C C . LEU A 1 72 ? 16.213 4.975 0.635 1.00 95.00 72 LEU A C 1
ATOM 579 O O . LEU A 1 72 ? 15.613 4.166 1.339 1.00 95.00 72 LEU A O 1
ATOM 583 N N . GLU A 1 73 ? 16.549 6.193 1.063 1.00 97.44 73 GLU A N 1
ATOM 584 C CA . GLU A 1 73 ? 16.241 6.694 2.403 1.00 97.44 73 GLU A CA 1
ATOM 585 C C . GLU A 1 73 ? 14.728 6.825 2.614 1.00 97.44 73 GLU A C 1
ATOM 587 O O . GLU A 1 73 ? 14.203 6.308 3.602 1.00 97.44 73 GLU A O 1
ATOM 592 N N . ASP A 1 74 ? 14.015 7.425 1.656 1.00 95.38 74 ASP A N 1
ATOM 593 C CA . ASP A 1 74 ? 12.562 7.619 1.748 1.00 95.38 74 ASP A CA 1
ATOM 594 C C . ASP A 1 74 ? 11.828 6.278 1.763 1.00 95.38 74 ASP A C 1
ATOM 596 O O . ASP A 1 74 ? 10.952 6.043 2.603 1.00 95.38 74 ASP A O 1
ATOM 600 N N . TRP A 1 75 ? 12.212 5.370 0.859 1.00 96.06 75 TRP A N 1
ATOM 601 C CA . TRP A 1 75 ? 11.647 4.026 0.809 1.00 96.06 75 TRP A CA 1
ATOM 602 C C . TRP A 1 75 ? 11.887 3.272 2.118 1.00 96.06 75 TRP A C 1
ATOM 604 O O . TRP A 1 75 ? 10.944 2.699 2.675 1.00 96.06 75 TRP A O 1
ATOM 614 N N . LYS A 1 76 ? 13.124 3.285 2.628 1.00 97.56 76 LYS A N 1
ATOM 615 C CA . LYS A 1 76 ? 13.474 2.592 3.869 1.00 97.56 76 LYS A CA 1
ATOM 616 C C . LYS A 1 76 ? 12.702 3.175 5.049 1.00 97.56 76 LYS A C 1
ATOM 618 O O . LYS A 1 76 ? 12.137 2.423 5.837 1.00 97.56 76 LYS A O 1
ATOM 623 N N . SER A 1 77 ? 12.631 4.500 5.152 1.00 97.62 77 SER A N 1
ATOM 624 C CA . SER A 1 77 ? 11.899 5.194 6.214 1.00 97.62 77 SER A CA 1
ATOM 625 C C . SER A 1 77 ? 10.409 4.828 6.208 1.00 97.62 77 SER A C 1
ATOM 627 O O . SER A 1 77 ? 9.867 4.418 7.240 1.00 97.62 77 SER A O 1
ATOM 629 N N . LYS A 1 78 ? 9.750 4.873 5.038 1.00 97.75 78 LYS A N 1
ATOM 630 C CA . LYS A 1 78 ? 8.339 4.469 4.893 1.00 97.75 78 LYS A CA 1
ATOM 631 C C . LYS A 1 78 ? 8.142 2.984 5.221 1.00 97.75 78 LYS A C 1
ATOM 633 O O . LYS A 1 78 ? 7.214 2.644 5.955 1.00 97.75 78 LYS A O 1
ATOM 638 N N . SER A 1 79 ? 9.029 2.110 4.748 1.00 98.31 79 SER A N 1
ATOM 639 C CA . SER A 1 79 ? 8.944 0.659 4.976 1.00 98.31 79 SER A CA 1
ATOM 640 C C . SER A 1 79 ? 9.189 0.277 6.440 1.00 98.31 79 SER A C 1
ATOM 642 O O . SER A 1 79 ? 8.459 -0.544 6.991 1.00 98.31 79 SER A O 1
ATOM 644 N N . ASP A 1 80 ? 10.138 0.922 7.122 1.00 98.44 80 ASP A N 1
ATOM 645 C CA . ASP A 1 80 ? 10.377 0.720 8.555 1.00 98.44 80 ASP A CA 1
ATOM 646 C C . ASP A 1 80 ? 9.142 1.095 9.388 1.00 98.44 80 ASP A C 1
ATOM 648 O O . ASP A 1 80 ? 8.786 0.373 10.323 1.00 98.44 80 ASP A O 1
ATOM 652 N N . LYS A 1 81 ? 8.457 2.200 9.051 1.00 98.00 81 LYS A N 1
ATOM 653 C CA . LYS A 1 81 ? 7.189 2.577 9.700 1.00 98.00 81 LYS A CA 1
ATOM 654 C C . LYS A 1 81 ? 6.105 1.527 9.459 1.00 98.00 81 LYS A C 1
ATOM 656 O O . LYS A 1 81 ? 5.481 1.066 10.410 1.00 98.00 81 LYS A O 1
ATOM 661 N N . CYS A 1 82 ? 5.921 1.104 8.210 1.00 98.31 82 CYS A N 1
ATOM 662 C CA . CYS A 1 82 ? 4.917 0.100 7.854 1.00 98.31 82 CYS A CA 1
ATOM 663 C C . CYS A 1 82 ? 5.174 -1.245 8.548 1.00 98.31 82 CYS A C 1
ATOM 665 O O . CYS A 1 82 ? 4.244 -1.859 9.062 1.00 98.31 82 CYS A O 1
ATOM 667 N N . SER A 1 83 ? 6.436 -1.671 8.661 1.00 98.50 83 SER A N 1
ATOM 668 C CA . SER A 1 83 ? 6.809 -2.883 9.402 1.00 98.50 83 SER A CA 1
ATOM 669 C C . SER A 1 83 ? 6.458 -2.792 10.889 1.00 98.50 83 SER A C 1
ATOM 671 O O . SER A 1 83 ? 5.936 -3.752 11.457 1.00 98.50 83 SER A O 1
ATOM 673 N N . LYS A 1 84 ? 6.663 -1.627 11.520 1.00 98.19 84 LYS A N 1
ATOM 674 C CA . LYS A 1 84 ? 6.241 -1.397 12.911 1.00 98.19 84 LYS A CA 1
ATOM 675 C C . LYS A 1 84 ? 4.724 -1.490 13.061 1.00 98.19 84 LYS A C 1
ATOM 677 O O . LYS A 1 84 ? 4.261 -2.203 13.946 1.00 98.19 84 LYS A O 1
ATOM 682 N N . TYR A 1 85 ? 3.955 -0.840 12.187 1.00 98.31 85 TYR A N 1
ATOM 683 C CA . TYR A 1 85 ? 2.491 -0.902 12.252 1.00 98.31 85 TYR A CA 1
ATOM 684 C C . TYR A 1 85 ? 1.948 -2.301 11.974 1.00 98.31 85 TYR A C 1
ATOM 686 O O . TYR A 1 85 ? 1.047 -2.745 12.678 1.00 98.31 85 TYR A O 1
ATOM 694 N N . ARG A 1 86 ? 2.546 -3.046 11.039 1.00 97.88 86 ARG A N 1
ATOM 695 C CA . ARG A 1 86 ? 2.220 -4.462 10.821 1.00 97.88 86 ARG A CA 1
ATOM 696 C C . ARG A 1 86 ? 2.403 -5.282 12.098 1.00 97.88 86 ARG A C 1
ATOM 698 O O . ARG A 1 86 ? 1.525 -6.055 12.458 1.00 97.88 86 ARG A O 1
ATOM 705 N N . GLN A 1 87 ? 3.511 -5.085 12.814 1.00 97.62 87 GLN A N 1
ATOM 706 C CA . GLN A 1 87 ? 3.770 -5.782 14.081 1.00 97.62 87 GLN A CA 1
ATOM 707 C C . GLN A 1 87 ? 2.812 -5.361 15.206 1.00 97.62 87 GLN A C 1
ATOM 709 O O . GLN A 1 87 ? 2.452 -6.189 16.037 1.00 97.62 87 GLN A O 1
ATOM 714 N N . GLN A 1 88 ? 2.412 -4.088 15.249 1.00 97.31 88 GLN A N 1
ATOM 715 C CA . GLN A 1 88 ? 1.568 -3.535 16.315 1.00 97.31 88 GLN A CA 1
ATOM 716 C C . GLN A 1 88 ? 0.073 -3.807 16.115 1.00 97.31 88 GLN A C 1
ATOM 718 O O . GLN A 1 88 ? -0.623 -4.111 17.079 1.00 97.31 88 GLN A O 1
ATOM 723 N N . LEU A 1 89 ? -0.418 -3.672 14.882 1.00 97.81 89 LEU A N 1
ATOM 724 C CA . LEU A 1 89 ? -1.844 -3.694 14.542 1.00 97.81 89 LEU A CA 1
ATOM 725 C C . LEU A 1 89 ? -2.262 -4.976 13.809 1.00 97.81 89 LEU A C 1
ATOM 727 O O . LEU A 1 89 ? -3.451 -5.259 13.681 1.00 97.81 89 LEU A O 1
ATOM 731 N N . GLY A 1 90 ? -1.298 -5.732 13.277 1.00 97.75 90 GLY A N 1
ATOM 732 C CA . GLY A 1 90 ? -1.552 -6.882 12.410 1.00 97.75 90 GLY A CA 1
ATOM 733 C C . GLY A 1 90 ? -1.985 -6.519 10.986 1.00 97.75 90 GLY A C 1
ATOM 734 O O . GLY A 1 90 ? -2.225 -7.432 10.202 1.00 97.75 90 GLY A O 1
ATOM 735 N N . VAL A 1 91 ? -2.080 -5.225 10.649 1.00 98.06 91 VAL A N 1
ATOM 736 C CA . VAL A 1 91 ? -2.442 -4.726 9.308 1.00 98.06 91 VAL A CA 1
ATOM 737 C C . VAL A 1 91 ? -1.511 -5.330 8.259 1.00 98.06 91 VAL A C 1
ATOM 739 O O . VAL A 1 91 ? -0.292 -5.375 8.447 1.00 98.06 91 VAL A O 1
ATOM 742 N N . GLN A 1 92 ? -2.081 -5.773 7.144 1.00 98.56 92 GLN A N 1
ATOM 743 C CA . GLN A 1 92 ? -1.330 -6.340 6.029 1.00 98.56 92 GLN A CA 1
ATOM 744 C C . GLN A 1 92 ? -0.761 -5.236 5.128 1.00 98.56 92 GLN A C 1
ATOM 746 O O . GLN A 1 92 ? -1.305 -4.136 5.041 1.00 98.56 92 GLN A O 1
ATOM 751 N N . MET A 1 93 ? 0.330 -5.521 4.426 1.00 98.62 93 MET A N 1
ATOM 752 C CA . MET A 1 93 ? 1.044 -4.543 3.602 1.00 98.62 93 MET A CA 1
ATOM 753 C C . MET A 1 93 ? 0.985 -4.937 2.129 1.00 98.62 93 MET A C 1
ATOM 755 O O . MET A 1 93 ? 1.452 -6.012 1.752 1.00 98.62 93 MET A O 1
ATOM 759 N N . ALA A 1 94 ? 0.437 -4.057 1.292 1.00 98.19 94 ALA A N 1
ATOM 760 C CA . ALA A 1 94 ? 0.463 -4.194 -0.158 1.00 98.19 94 ALA A CA 1
ATOM 761 C C . ALA A 1 94 ? 1.433 -3.181 -0.765 1.00 98.19 94 ALA A C 1
ATOM 763 O O . ALA A 1 94 ? 1.336 -1.988 -0.502 1.00 98.19 94 ALA A O 1
ATOM 764 N N . CYS A 1 95 ? 2.360 -3.645 -1.593 1.00 98.00 95 CYS A N 1
ATOM 765 C CA . CYS A 1 95 ? 3.349 -2.815 -2.266 1.00 98.00 95 CYS A CA 1
ATOM 766 C C . CYS A 1 95 ? 2.987 -2.648 -3.740 1.00 98.00 95 CYS A C 1
ATOM 768 O O . CYS A 1 95 ? 2.805 -3.646 -4.441 1.00 98.00 95 CYS A O 1
ATOM 770 N N . LEU A 1 96 ? 2.927 -1.401 -4.212 1.00 96.88 96 LEU A N 1
ATOM 771 C CA . LEU A 1 96 ? 2.634 -1.095 -5.608 1.00 96.88 96 LEU A CA 1
ATOM 772 C C . LEU A 1 96 ? 3.711 -0.195 -6.206 1.00 96.88 96 LEU A C 1
ATOM 774 O O . LEU A 1 96 ? 3.951 0.923 -5.746 1.00 96.88 96 LEU A O 1
ATOM 778 N N . SER A 1 97 ? 4.377 -0.711 -7.230 1.00 97.00 97 SER A N 1
ATOM 779 C CA . SER A 1 97 ? 5.361 0.016 -8.034 1.00 97.00 97 SER A CA 1
ATOM 780 C C . SER A 1 97 ? 4.757 0.435 -9.371 1.00 97.00 97 SER A C 1
ATOM 782 O O . SER A 1 97 ? 3.838 -0.223 -9.861 1.00 97.00 97 SER A O 1
ATOM 784 N N . SER A 1 98 ? 5.315 1.465 -10.014 1.00 95.50 98 SER A N 1
ATOM 785 C CA . SER A 1 98 ? 4.894 1.833 -11.371 1.00 95.50 98 SER A CA 1
ATOM 786 C C . SER A 1 98 ? 6.026 1.927 -12.395 1.00 95.50 98 SER A C 1
ATOM 788 O O . SER A 1 98 ? 7.070 2.528 -12.147 1.00 95.50 98 SER A O 1
ATOM 790 N N . GLY A 1 99 ? 5.818 1.301 -13.556 1.00 94.12 99 GLY A N 1
ATOM 791 C CA . GLY A 1 99 ? 6.704 1.347 -14.720 1.00 94.12 99 GLY A CA 1
ATOM 792 C C . GLY A 1 99 ? 6.399 2.519 -15.656 1.00 94.12 99 GLY A C 1
ATOM 793 O O . GLY A 1 99 ? 5.741 3.484 -15.276 1.00 94.12 99 GLY A O 1
ATOM 794 N N . SER A 1 100 ? 6.895 2.432 -16.893 1.00 92.06 100 SER A N 1
ATOM 795 C CA . SER A 1 100 ? 6.583 3.392 -17.959 1.00 92.06 100 SER A CA 1
ATOM 796 C C . SER A 1 100 ? 5.095 3.364 -18.300 1.00 92.06 100 SER A C 1
ATOM 798 O O . SER A 1 100 ? 4.409 2.411 -17.953 1.00 92.06 100 SER A O 1
ATOM 800 N N . THR A 1 101 ? 4.615 4.358 -19.047 1.00 91.50 101 THR A N 1
ATOM 801 C CA . THR A 1 101 ? 3.235 4.390 -19.553 1.00 91.50 101 THR A CA 1
ATOM 802 C C . THR A 1 101 ? 3.225 4.269 -21.086 1.00 91.50 101 THR A C 1
ATOM 804 O O . THR A 1 101 ? 3.748 5.167 -21.751 1.00 91.50 101 THR A O 1
ATOM 807 N N . PRO A 1 102 ? 2.651 3.202 -21.676 1.00 91.00 102 PRO A N 1
ATOM 808 C CA . PRO A 1 102 ? 2.132 2.016 -20.995 1.00 91.00 102 PRO A CA 1
ATOM 809 C C . PRO A 1 102 ? 3.264 1.167 -20.402 1.00 91.00 102 PRO A C 1
ATOM 811 O O . PRO A 1 102 ? 4.416 1.210 -20.862 1.00 91.00 102 PRO A O 1
ATOM 814 N N . ILE A 1 103 ? 2.930 0.362 -19.398 1.00 93.50 103 ILE A N 1
ATOM 815 C CA . ILE A 1 103 ? 3.860 -0.642 -18.876 1.00 93.50 103 ILE A CA 1
ATOM 816 C C . ILE A 1 103 ? 3.977 -1.797 -19.883 1.00 93.50 103 ILE A C 1
ATOM 818 O O . ILE A 1 103 ? 3.053 -2.096 -20.639 1.00 93.50 103 ILE A O 1
ATOM 822 N N . SER A 1 104 ? 5.134 -2.460 -19.934 1.00 92.69 104 SER A N 1
ATOM 823 C CA . SER A 1 104 ? 5.325 -3.644 -20.782 1.00 92.69 104 SER A CA 1
ATOM 824 C C . SER A 1 104 ? 4.831 -4.920 -20.092 1.00 92.69 104 SER A C 1
ATOM 826 O O . SER A 1 104 ? 5.081 -5.129 -18.905 1.00 92.69 104 SER A O 1
ATOM 828 N N . SER A 1 105 ? 4.261 -5.852 -20.864 1.00 93.12 105 SER A N 1
ATOM 829 C CA . SER A 1 105 ? 3.935 -7.216 -20.408 1.00 93.12 105 SER A CA 1
ATOM 830 C C . SER A 1 105 ? 5.153 -8.028 -19.952 1.00 93.12 105 SER A C 1
ATOM 832 O O . SER A 1 105 ? 5.006 -9.058 -19.300 1.00 93.12 105 SER A O 1
ATOM 834 N N . THR A 1 106 ? 6.365 -7.563 -20.265 1.00 93.88 106 THR A N 1
ATOM 835 C CA . THR A 1 106 ? 7.630 -8.161 -19.821 1.00 93.88 106 THR A CA 1
ATOM 836 C C . THR A 1 106 ? 8.336 -7.338 -18.745 1.00 93.88 106 THR A C 1
ATOM 838 O O . THR A 1 106 ? 9.532 -7.538 -18.528 1.00 93.88 106 THR A O 1
ATOM 841 N N . PHE A 1 107 ? 7.654 -6.385 -18.098 1.00 94.19 107 PHE A N 1
ATOM 842 C CA . PHE A 1 107 ? 8.263 -5.530 -17.073 1.00 94.19 107 PHE A CA 1
ATOM 843 C C . PHE A 1 107 ? 8.831 -6.333 -15.896 1.00 94.19 107 PHE A C 1
ATOM 845 O O . PHE A 1 107 ? 9.850 -5.940 -15.332 1.00 94.19 107 PHE A O 1
ATOM 852 N N . ASN A 1 108 ? 8.277 -7.513 -15.603 1.00 94.44 108 ASN A N 1
ATOM 853 C CA . ASN A 1 108 ? 8.819 -8.436 -14.604 1.00 94.44 108 ASN A CA 1
ATOM 854 C C . ASN A 1 108 ? 10.239 -8.954 -14.882 1.00 94.44 108 ASN A C 1
ATOM 856 O O . ASN A 1 108 ? 10.864 -9.512 -13.989 1.00 94.44 108 ASN A O 1
ATOM 860 N N . LYS A 1 109 ? 10.764 -8.770 -16.098 1.00 94.31 109 LYS A N 1
ATOM 861 C CA . LYS A 1 109 ? 12.154 -9.101 -16.454 1.00 94.31 109 LYS A CA 1
ATOM 862 C C . LYS A 1 109 ? 13.126 -7.938 -16.237 1.00 94.31 109 LYS A C 1
ATOM 864 O O . LYS A 1 109 ? 14.305 -8.069 -16.553 1.00 94.31 109 LYS A O 1
ATOM 869 N N . SER A 1 110 ? 12.634 -6.787 -15.784 1.00 95.56 110 SER A N 1
ATOM 870 C CA . SER A 1 110 ? 13.463 -5.614 -15.514 1.00 95.56 110 SER A CA 1
ATOM 871 C C . SER A 1 110 ? 14.142 -5.701 -14.146 1.00 95.56 110 SER A C 1
ATOM 873 O O . SER A 1 110 ? 13.657 -6.365 -13.225 1.00 95.56 110 SER A O 1
ATOM 875 N N . ASP A 1 111 ? 15.247 -4.967 -14.004 1.00 96.31 111 ASP A N 1
ATOM 876 C CA . ASP A 1 111 ? 15.873 -4.730 -12.702 1.00 96.31 111 ASP A CA 1
ATOM 877 C C . ASP A 1 111 ? 14.904 -3.995 -11.762 1.00 96.31 111 ASP A C 1
ATOM 879 O O . ASP A 1 111 ? 14.714 -4.432 -10.635 1.00 96.31 111 ASP A O 1
ATOM 883 N N . HIS A 1 112 ? 14.170 -2.989 -12.257 1.00 96.94 112 HIS A N 1
ATOM 884 C CA . HIS A 1 112 ? 13.160 -2.255 -11.485 1.00 96.94 112 HIS A CA 1
ATOM 885 C C . HIS A 1 112 ? 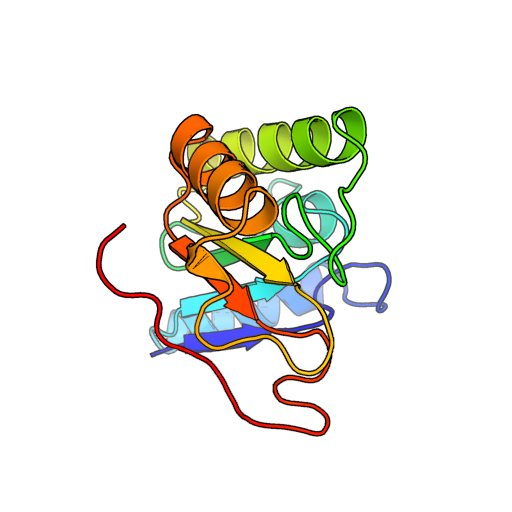12.151 -3.171 -10.783 1.00 96.94 112 HIS A C 1
ATOM 887 O O . HIS A 1 112 ? 11.948 -3.060 -9.575 1.00 96.94 112 HIS A O 1
ATOM 893 N N . PHE A 1 113 ? 11.537 -4.098 -11.521 1.00 96.25 113 PHE A N 1
ATOM 894 C CA . PHE A 1 113 ? 10.597 -5.048 -10.931 1.00 96.25 113 PHE A CA 1
ATOM 895 C C . PHE A 1 113 ? 11.283 -5.984 -9.936 1.00 96.25 113 PHE A C 1
ATOM 897 O O . PHE A 1 113 ? 10.751 -6.228 -8.857 1.00 96.25 113 PHE A O 1
ATOM 904 N N . THR A 1 114 ? 12.473 -6.479 -10.284 1.00 95.69 114 THR A N 1
ATOM 905 C CA . THR A 1 114 ? 13.244 -7.400 -9.441 1.00 95.69 114 THR A CA 1
ATOM 906 C C . THR A 1 114 ? 13.599 -6.755 -8.101 1.00 95.69 114 THR A C 1
ATOM 908 O O . THR A 1 114 ? 13.312 -7.330 -7.052 1.00 95.69 114 THR A O 1
ATOM 911 N N . GLN A 1 115 ? 14.153 -5.539 -8.110 1.00 96.50 115 GLN A N 1
ATOM 912 C CA . GLN A 1 115 ? 14.491 -4.793 -6.895 1.00 96.50 115 GLN A CA 1
ATOM 913 C C . GLN A 1 115 ? 13.248 -4.476 -6.065 1.00 96.50 115 GLN A C 1
ATOM 915 O O . GLN A 1 115 ? 13.262 -4.632 -4.844 1.00 96.50 115 GLN A O 1
ATOM 920 N N . ALA A 1 116 ? 12.160 -4.064 -6.719 1.00 97.00 116 ALA A N 1
ATOM 921 C CA . ALA A 1 116 ? 10.914 -3.770 -6.034 1.00 97.00 116 ALA A CA 1
ATOM 922 C C . ALA A 1 116 ? 10.332 -5.014 -5.345 1.00 97.00 116 ALA A C 1
ATOM 924 O O . ALA A 1 116 ? 9.982 -4.968 -4.167 1.00 97.00 116 ALA A O 1
ATOM 925 N N . TRP A 1 117 ? 10.315 -6.154 -6.033 1.00 96.69 117 TRP A N 1
ATOM 926 C CA . TRP A 1 117 ? 9.869 -7.415 -5.453 1.00 96.69 117 TRP A CA 1
ATOM 927 C C . TRP A 1 117 ? 10.754 -7.856 -4.277 1.00 96.69 117 TRP A C 1
ATOM 929 O O . TRP A 1 117 ? 10.241 -8.179 -3.203 1.00 96.69 117 TRP A O 1
ATOM 939 N N . PHE A 1 118 ? 12.084 -7.795 -4.429 1.00 96.88 118 PHE A N 1
ATOM 940 C CA . PHE A 1 118 ? 13.012 -8.118 -3.340 1.00 96.88 118 PHE A CA 1
ATOM 941 C C . PHE A 1 118 ? 12.827 -7.197 -2.136 1.00 96.88 118 PHE A C 1
ATOM 943 O O . PHE A 1 118 ? 12.866 -7.667 -1.001 1.00 96.88 118 PHE A O 1
ATOM 950 N N . GLY A 1 119 ? 12.574 -5.907 -2.355 1.00 97.12 119 GLY A N 1
ATOM 951 C CA . GLY A 1 119 ? 12.293 -4.972 -1.274 1.00 97.12 119 GLY A CA 1
ATOM 952 C C . GLY A 1 119 ? 11.049 -5.346 -0.470 1.00 97.12 119 GLY A C 1
ATOM 953 O O . GLY A 1 119 ? 11.074 -5.272 0.758 1.00 97.12 119 GLY A O 1
ATOM 954 N N . ALA A 1 120 ? 9.979 -5.799 -1.130 1.00 97.69 120 ALA A N 1
ATOM 955 C CA . ALA A 1 120 ? 8.785 -6.287 -0.440 1.00 97.69 120 ALA A CA 1
ATOM 956 C C . ALA A 1 120 ? 9.103 -7.561 0.366 1.00 97.69 120 ALA A C 1
ATOM 958 O O . ALA A 1 120 ? 8.729 -7.668 1.538 1.00 97.69 120 ALA A O 1
ATOM 959 N N . ALA A 1 121 ? 9.880 -8.480 -0.219 1.00 96.94 121 ALA A N 1
ATOM 960 C CA . ALA A 1 121 ? 10.320 -9.708 0.439 1.00 96.94 121 ALA A CA 1
ATOM 961 C C . ALA A 1 121 ? 11.209 -9.445 1.672 1.00 96.94 121 ALA A C 1
ATOM 963 O O . ALA A 1 121 ? 11.022 -10.084 2.708 1.00 96.94 121 ALA A O 1
ATOM 964 N N . MET A 1 122 ? 12.124 -8.469 1.613 1.00 97.62 122 MET A N 1
ATOM 965 C CA . MET A 1 122 ? 13.007 -8.095 2.732 1.00 97.62 122 MET A CA 1
ATOM 966 C C . MET A 1 122 ? 12.235 -7.674 3.987 1.00 97.62 122 MET A C 1
ATOM 968 O O . MET A 1 122 ? 12.651 -7.988 5.101 1.00 97.62 122 MET A O 1
ATOM 972 N N . TYR A 1 123 ? 11.108 -6.984 3.814 1.00 97.88 123 TYR A N 1
ATOM 973 C CA . TYR A 1 123 ? 10.228 -6.578 4.912 1.00 97.88 123 TYR A CA 1
ATOM 974 C C . TYR A 1 123 ? 9.142 -7.614 5.235 1.00 97.88 123 TYR A C 1
ATOM 976 O O . TYR A 1 123 ? 8.369 -7.422 6.176 1.00 97.88 123 TYR A O 1
ATOM 984 N N . SER A 1 124 ? 9.094 -8.718 4.481 1.00 96.75 124 SER A N 1
ATOM 985 C CA . SER A 1 124 ? 8.032 -9.726 4.551 1.00 96.75 124 SER A CA 1
ATOM 986 C C . SER A 1 124 ? 6.636 -9.111 4.398 1.00 96.75 124 SER A C 1
ATOM 988 O O . SER A 1 124 ? 5.716 -9.482 5.127 1.00 96.75 124 SER A O 1
ATOM 990 N N . PHE A 1 125 ? 6.498 -8.133 3.498 1.00 98.12 125 PHE A N 1
ATOM 991 C CA . PHE A 1 125 ? 5.208 -7.539 3.157 1.00 98.12 125 PHE A CA 1
ATOM 992 C C . PHE A 1 125 ? 4.363 -8.503 2.322 1.00 98.12 125 PHE A C 1
ATOM 994 O O . PHE A 1 125 ? 4.884 -9.352 1.603 1.00 98.12 125 PHE A O 1
ATOM 1001 N N . ASP A 1 126 ? 3.048 -8.410 2.499 1.00 97.75 126 ASP A N 1
ATOM 1002 C CA . ASP A 1 126 ? 2.112 -9.490 2.190 1.00 97.75 126 ASP A CA 1
ATOM 1003 C C . ASP A 1 126 ? 1.774 -9.578 0.695 1.00 97.75 126 ASP A C 1
ATOM 1005 O O . ASP A 1 126 ? 1.536 -10.670 0.178 1.00 97.75 126 ASP A O 1
ATOM 1009 N N . PHE A 1 127 ? 1.785 -8.443 -0.013 1.00 96.69 127 PHE A N 1
ATOM 1010 C CA . PHE A 1 127 ? 1.450 -8.374 -1.435 1.00 96.69 127 PHE A CA 1
ATOM 1011 C C . PHE A 1 127 ? 2.407 -7.461 -2.201 1.00 96.69 127 PHE A C 1
ATOM 1013 O O . PHE A 1 127 ? 2.855 -6.438 -1.687 1.00 96.69 127 PHE A O 1
ATOM 1020 N N . PHE A 1 128 ? 2.664 -7.796 -3.464 1.00 96.50 128 PHE A N 1
ATOM 1021 C CA . PHE A 1 128 ? 3.438 -6.970 -4.385 1.00 96.50 128 PHE A CA 1
ATOM 1022 C C . PHE A 1 128 ? 2.830 -7.009 -5.787 1.00 96.50 128 PHE A C 1
ATOM 1024 O O . PHE A 1 128 ? 2.437 -8.076 -6.262 1.00 96.50 128 PHE A O 1
ATOM 1031 N N . GLN A 1 129 ? 2.788 -5.857 -6.454 1.00 94.94 129 GLN A N 1
ATOM 1032 C CA . GLN A 1 129 ? 2.457 -5.750 -7.871 1.00 94.94 129 GLN A CA 1
ATOM 1033 C C . GLN A 1 129 ? 3.147 -4.529 -8.502 1.00 94.94 129 GLN A C 1
ATOM 1035 O O . GLN A 1 129 ? 3.557 -3.597 -7.808 1.00 94.94 129 GLN A O 1
ATOM 1040 N N . ALA A 1 130 ? 3.245 -4.525 -9.831 1.00 95.19 130 ALA A N 1
ATOM 1041 C CA . ALA A 1 130 ? 3.589 -3.350 -10.617 1.00 95.19 130 ALA A CA 1
ATOM 1042 C C . ALA A 1 130 ? 2.536 -3.064 -11.698 1.00 95.19 130 ALA A C 1
ATOM 1044 O O . ALA A 1 130 ? 1.956 -3.984 -12.274 1.00 95.19 130 ALA A O 1
ATOM 1045 N N . THR A 1 131 ? 2.316 -1.786 -11.991 1.00 94.75 131 THR A N 1
ATOM 1046 C CA . THR A 1 131 ? 1.421 -1.307 -13.059 1.00 94.75 131 THR A CA 1
ATOM 1047 C C . THR A 1 131 ? 2.023 -0.068 -13.738 1.00 94.75 131 THR A C 1
ATOM 1049 O O . THR A 1 131 ? 3.170 0.272 -13.462 1.00 94.75 131 THR A O 1
ATOM 1052 N N . ASP A 1 132 ? 1.336 0.599 -14.658 1.00 93.31 132 ASP A N 1
ATOM 1053 C CA . ASP A 1 132 ? 1.676 1.981 -15.024 1.00 93.31 132 ASP A CA 1
ATOM 1054 C C . ASP A 1 132 ? 0.898 2.994 -14.169 1.00 93.31 132 ASP A C 1
ATOM 1056 O O . ASP A 1 132 ? 0.031 2.629 -13.378 1.00 93.31 132 ASP A O 1
ATOM 1060 N N . ILE A 1 133 ? 1.234 4.277 -14.300 1.00 90.62 133 ILE A N 1
ATOM 1061 C CA . ILE A 1 133 ? 0.618 5.352 -13.507 1.00 90.62 133 ILE A CA 1
ATOM 1062 C C . ILE A 1 133 ? -0.803 5.722 -13.976 1.00 90.62 133 ILE A C 1
ATOM 1064 O O . ILE A 1 133 ? -1.464 6.535 -13.336 1.00 90.62 133 ILE A O 1
ATOM 1068 N N . ASN A 1 134 ? -1.265 5.165 -15.099 1.00 90.25 134 ASN A N 1
ATOM 1069 C CA . ASN A 1 134 ? -2.538 5.508 -15.728 1.00 90.25 134 ASN A CA 1
ATOM 1070 C C . ASN A 1 134 ? -3.627 4.444 -15.524 1.00 90.25 134 ASN A C 1
ATOM 1072 O O . ASN A 1 134 ? -4.795 4.702 -15.863 1.00 90.25 134 ASN A O 1
ATOM 1076 N N . TYR A 1 135 ? -3.272 3.305 -14.929 1.00 88.19 135 TYR A N 1
ATOM 1077 C CA . TYR A 1 135 ? -4.209 2.257 -14.561 1.00 88.19 135 TYR A CA 1
ATOM 1078 C C . TYR A 1 135 ? -5.372 2.777 -13.711 1.00 88.19 135 TYR A C 1
ATOM 1080 O O . TYR A 1 135 ? -5.199 3.491 -12.728 1.00 88.19 135 TYR A O 1
ATOM 1088 N N . SER A 1 136 ? -6.585 2.385 -14.099 1.00 83.56 136 SER A N 1
ATOM 1089 C CA . SER A 1 136 ? -7.863 2.813 -13.527 1.00 83.56 136 SER A CA 1
ATOM 1090 C C . SER A 1 136 ? -8.178 4.312 -13.670 1.00 83.56 136 SER A C 1
ATOM 1092 O O . SER A 1 136 ? -9.214 4.756 -13.167 1.00 83.56 136 SER A O 1
ATOM 1094 N N . ALA A 1 137 ? -7.348 5.083 -14.384 1.00 86.00 137 ALA A N 1
ATOM 1095 C CA . ALA A 1 137 ? -7.608 6.478 -14.741 1.00 86.00 137 ALA A CA 1
ATOM 1096 C C . ALA A 1 137 ? -7.929 6.628 -16.236 1.00 86.00 137 ALA A C 1
ATOM 1098 O O . ALA A 1 137 ? -9.019 7.070 -16.600 1.00 86.00 137 ALA A O 1
ATOM 1099 N N . THR A 1 138 ? -6.992 6.249 -17.112 1.00 88.56 138 THR A N 1
ATOM 1100 C CA . THR A 1 138 ? -7.167 6.334 -18.579 1.00 88.56 138 THR A CA 1
ATOM 1101 C C . THR A 1 138 ? -6.965 5.005 -19.301 1.00 88.56 138 THR A C 1
ATOM 1103 O O . THR A 1 138 ? -7.332 4.887 -20.471 1.00 88.56 138 THR A O 1
ATOM 1106 N N . ASP A 1 139 ? -6.478 3.983 -18.600 1.00 83.94 139 ASP A N 1
ATOM 1107 C CA . ASP A 1 139 ? -6.438 2.601 -19.062 1.00 83.94 139 ASP A CA 1
ATOM 1108 C C . ASP A 1 139 ? -6.898 1.641 -17.953 1.00 83.94 139 ASP A C 1
ATOM 1110 O O . ASP A 1 139 ? -7.042 2.021 -16.796 1.00 83.94 139 ASP A O 1
ATOM 1114 N N . ASN A 1 140 ? -7.176 0.390 -18.319 1.00 87.31 140 ASN A N 1
ATOM 1115 C CA . ASN A 1 140 ? -7.522 -0.677 -17.373 1.00 87.31 140 ASN A CA 1
ATOM 1116 C C . ASN A 1 140 ? -6.655 -1.923 -17.611 1.00 87.31 140 ASN A C 1
ATOM 1118 O O . ASN A 1 140 ? -7.117 -3.051 -17.422 1.00 87.31 140 ASN A O 1
ATOM 1122 N N . THR A 1 141 ? -5.423 -1.742 -18.102 1.00 87.50 141 THR A N 1
ATOM 1123 C CA . THR A 1 141 ? -4.554 -2.874 -18.449 1.00 87.50 141 THR A CA 1
ATOM 1124 C C . THR A 1 141 ? -3.613 -3.174 -17.297 1.00 87.50 141 THR A C 1
ATOM 1126 O O . THR A 1 141 ? -2.648 -2.458 -17.075 1.00 87.50 141 THR A O 1
ATOM 1129 N N . VAL A 1 142 ? -3.842 -4.291 -16.609 1.00 89.06 142 VAL A N 1
ATOM 1130 C CA . VAL A 1 142 ? -2.877 -4.850 -15.655 1.00 89.06 142 VAL A CA 1
ATOM 1131 C C . VAL A 1 142 ? -2.345 -6.160 -16.196 1.00 89.06 142 VAL A C 1
ATOM 1133 O O . VAL A 1 142 ? -3.104 -7.075 -16.525 1.00 89.06 142 VAL A O 1
ATOM 1136 N N . TYR A 1 143 ? -1.021 -6.262 -16.263 1.00 92.19 143 TYR A N 1
ATOM 1137 C CA . TYR A 1 143 ? -0.369 -7.523 -16.565 1.00 92.19 143 TYR A CA 1
ATOM 1138 C C . TYR A 1 143 ? -0.259 -8.365 -15.303 1.00 92.19 143 TYR A C 1
ATOM 1140 O O . TYR A 1 143 ? 0.201 -7.925 -14.251 1.00 92.19 143 TYR A O 1
ATOM 1148 N N . PHE A 1 144 ? -0.665 -9.621 -15.428 1.00 89.75 144 PHE A N 1
ATOM 1149 C CA . PHE A 1 144 ? -0.297 -10.625 -14.453 1.00 89.75 144 PHE A CA 1
ATOM 1150 C C . PHE A 1 144 ? 1.141 -11.060 -14.734 1.00 89.75 144 PHE A C 1
ATOM 1152 O O . PHE A 1 144 ? 1.456 -11.461 -15.856 1.00 89.75 144 PHE A O 1
ATOM 1159 N N . PHE A 1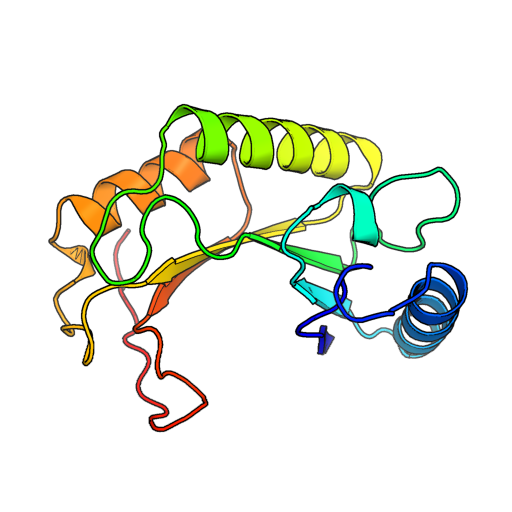 145 ? 2.003 -10.989 -13.723 1.00 88.06 145 PHE A N 1
ATOM 1160 C CA . PHE A 1 145 ? 3.391 -11.432 -13.805 1.00 88.06 145 PHE A CA 1
ATOM 1161 C C . PHE A 1 145 ? 3.544 -12.770 -13.061 1.00 88.06 145 PHE A C 1
ATOM 1163 O O . PHE A 1 145 ? 3.915 -12.774 -11.887 1.00 88.06 145 PHE A O 1
ATOM 1170 N N . PRO A 1 146 ? 3.213 -13.913 -13.697 1.00 71.19 146 PRO A N 1
ATOM 1171 C CA . PRO A 1 146 ? 3.372 -15.222 -13.078 1.00 71.19 146 PRO A CA 1
ATOM 1172 C C . PRO A 1 146 ? 4.852 -15.578 -12.908 1.00 71.19 146 PRO A C 1
ATOM 1174 O O . PRO A 1 146 ? 5.686 -15.181 -13.724 1.00 71.19 146 PRO A O 1
ATOM 1177 N N . ASN A 1 147 ? 5.135 -16.444 -11.932 1.00 54.62 147 ASN A N 1
ATOM 1178 C CA . ASN A 1 147 ? 6.449 -17.052 -11.673 1.00 54.62 147 ASN A CA 1
ATOM 1179 C C . ASN A 1 147 ? 7.497 -16.111 -11.067 1.00 54.62 147 ASN A C 1
ATOM 1181 O O . ASN A 1 147 ? 8.642 -16.080 -11.520 1.00 54.62 147 ASN A O 1
ATOM 1185 N N . ILE A 1 148 ? 7.094 -15.390 -10.025 1.00 55.88 148 ILE A N 1
ATOM 1186 C CA . ILE A 1 148 ? 8.025 -14.950 -8.984 1.00 55.88 148 ILE A CA 1
ATOM 1187 C C . ILE A 1 148 ? 7.996 -15.977 -7.857 1.00 55.88 148 ILE A C 1
ATOM 1189 O O . ILE A 1 148 ? 6.868 -16.405 -7.515 1.00 55.88 148 ILE A O 1
#

Radius of gyration: 15.38 Å; chains: 1; bounding box: 37×34×41 Å

Organism: NCBI:txid1234261

pLDDT: mean 94.99, std 5.94, range [54.62, 98.69]

Sequence (148 aa):
KGIFWDDAGFDYRVTRERQSQMLDFCHELNLACIMNAWNPDDVMGGSDTKMSSSDIYLLESFIISNNEYKSLEDWKSKSDKCSKYRQQLGVQMACLSSGSTPISSTFNKSDHFTQAWFGAAMYSFDFFQATDINYSATDNTVYFFPNI